Protein AF-L0AD58-F1 (afdb_monomer_lite)

pLDDT: mean 84.24, std 16.53, range [40.44, 97.56]

Secondary structure (DSSP, 8-state):
--HHHHHHHHHHHHHHHHHHHHHHHHHHHHHHHHHSS-HHHHHHH-HHHHHHHHHHHS-HHHHHHHHHHHHHHTT--HHHHHHHHHHHHT--

Organism: Caldisphaera lagunensis (strain DSM 15908 / JCM 11604 / ANMR 0165 / IC-154) (NCBI:txid1056495)

Sequence (92 aa):
MGKDTNDLAELVDETIKKVALGLYVNMNYYSYAKYQKPIKILILEEPIHAFDLIKNISSINTARLLFKIIMRALNFDLANIDSIIRFFRKRG

Radius of gyration: 12.42 Å; chains: 1; bounding box: 28×28×31 Å

Foldseek 3Di:
DPPVLVVLLVLLLVQCCVPPVVCQVVLQVVCCVPPVDGLSNCCVPPVLVSLVSQCVSDHNVRSLVSNQSSCVSVVNDPVVSVVVVVVSVVPD

Structure (mmCIF, N/CA/C/O backbone):
data_AF-L0AD58-F1
#
_entry.id   AF-L0AD58-F1
#
loop_
_atom_site.group_PDB
_atom_site.id
_atom_site.type_symbol
_atom_site.label_atom_id
_atom_site.label_alt_id
_atom_site.label_comp_id
_atom_site.label_asym_id
_atom_site.label_entity_id
_atom_site.label_seq_id
_atom_site.pdbx_PDB_ins_code
_atom_site.Cartn_x
_atom_site.Cartn_y
_atom_site.Cartn_z
_atom_site.occupancy
_atom_site.B_iso_or_equiv
_atom_site.auth_seq_id
_atom_site.auth_comp_id
_atom_site.auth_asym_id
_atom_site.auth_atom_id
_atom_site.pdbx_PDB_model_num
ATOM 1 N N . MET A 1 1 ? -7.477 -10.681 -20.047 1.00 43.66 1 MET A N 1
ATOM 2 C CA . MET A 1 1 ? -6.790 -10.825 -18.743 1.00 43.66 1 MET A CA 1
ATOM 3 C C . MET A 1 1 ? -6.619 -9.495 -17.984 1.00 43.66 1 MET A C 1
ATOM 5 O O . MET A 1 1 ? -5.784 -9.443 -17.102 1.00 43.66 1 MET A O 1
ATOM 9 N N . GLY A 1 2 ? -7.385 -8.428 -18.284 1.00 52.19 2 GLY A N 1
ATOM 10 C CA . GLY A 1 2 ? -7.142 -7.083 -17.714 1.00 52.19 2 GLY A CA 1
ATOM 11 C C . GLY A 1 2 ? -8.284 -6.474 -16.890 1.00 52.19 2 GLY A C 1
ATOM 12 O O . GLY A 1 2 ? -8.195 -5.309 -16.530 1.00 52.19 2 GLY A O 1
ATOM 13 N N . LYS A 1 3 ? -9.367 -7.218 -16.627 1.00 56.53 3 LYS A N 1
ATOM 14 C CA . LYS A 1 3 ? -10.525 -6.706 -15.873 1.00 56.53 3 LYS A CA 1
ATOM 15 C C . LYS A 1 3 ? -10.300 -6.866 -14.365 1.00 56.53 3 LYS A C 1
ATOM 17 O O . LYS A 1 3 ? -10.274 -5.877 -13.647 1.00 56.53 3 LYS A O 1
ATOM 22 N N . ASP A 1 4 ? -9.929 -8.075 -13.950 1.00 65.94 4 ASP A N 1
ATOM 23 C CA . ASP A 1 4 ? -9.705 -8.423 -12.543 1.00 65.94 4 ASP A CA 1
ATOM 24 C C . ASP A 1 4 ? -8.587 -7.595 -11.888 1.00 65.94 4 ASP A C 1
ATOM 26 O O . ASP A 1 4 ? -8.716 -7.150 -10.753 1.00 65.94 4 ASP A O 1
ATOM 30 N N . THR A 1 5 ? -7.489 -7.329 -12.602 1.00 70.50 5 THR A N 1
ATOM 31 C CA . THR A 1 5 ? -6.369 -6.542 -12.058 1.00 70.50 5 THR A CA 1
ATOM 32 C C . THR A 1 5 ? -6.730 -5.068 -11.879 1.00 70.50 5 THR A C 1
ATOM 34 O O . THR A 1 5 ? -6.282 -4.443 -10.919 1.00 70.50 5 THR A O 1
ATOM 37 N N . ASN A 1 6 ? -7.562 -4.519 -12.770 1.00 79.75 6 ASN A N 1
ATOM 38 C CA . ASN A 1 6 ? -8.056 -3.149 -12.649 1.00 79.75 6 ASN A CA 1
ATOM 39 C C . ASN A 1 6 ? -9.035 -3.021 -11.479 1.00 79.75 6 ASN A C 1
ATOM 41 O O . ASN A 1 6 ? -8.921 -2.075 -10.705 1.00 79.75 6 ASN A O 1
ATOM 45 N N . ASP A 1 7 ? -9.919 -4.001 -11.294 1.00 86.25 7 ASP A N 1
ATOM 46 C CA . ASP A 1 7 ? -10.875 -4.010 -10.183 1.00 86.25 7 ASP A CA 1
ATOM 47 C C . ASP A 1 7 ? -10.153 -4.092 -8.823 1.00 86.25 7 ASP A C 1
ATOM 49 O O . ASP A 1 7 ? -10.485 -3.363 -7.885 1.00 86.25 7 ASP A O 1
ATOM 53 N N . LEU A 1 8 ? -9.096 -4.908 -8.723 1.00 87.50 8 LEU A N 1
ATOM 54 C CA . LEU A 1 8 ? -8.252 -4.970 -7.525 1.00 87.50 8 LEU A CA 1
ATOM 55 C C . LEU A 1 8 ? -7.486 -3.662 -7.290 1.00 87.50 8 LEU A C 1
ATOM 57 O O . LEU A 1 8 ? -7.377 -3.213 -6.148 1.00 87.50 8 LEU A O 1
ATOM 61 N N . ALA A 1 9 ? -6.963 -3.035 -8.346 1.00 90.81 9 ALA A N 1
ATOM 62 C CA . ALA A 1 9 ? -6.245 -1.769 -8.229 1.00 90.81 9 ALA A CA 1
ATOM 63 C C . ALA A 1 9 ? -7.162 -0.645 -7.733 1.00 90.81 9 ALA A C 1
ATOM 65 O O . ALA A 1 9 ? -6.761 0.113 -6.851 1.00 90.81 9 ALA A O 1
ATOM 66 N N . GLU A 1 10 ? -8.391 -0.555 -8.246 1.00 94.19 10 GLU A N 1
ATOM 67 C CA . GLU A 1 10 ? -9.388 0.410 -7.767 1.00 94.19 10 GLU A CA 1
ATOM 68 C C . GLU A 1 10 ? -9.795 0.136 -6.316 1.00 94.19 10 GLU A C 1
ATOM 70 O O . GLU A 1 10 ? -9.864 1.064 -5.512 1.00 94.19 10 GLU A O 1
ATOM 75 N N . LEU A 1 11 ? -9.957 -1.131 -5.925 1.00 93.12 11 LEU A N 1
ATOM 76 C CA . LEU A 1 11 ? -10.246 -1.484 -4.535 1.00 93.12 11 LEU A CA 1
ATOM 77 C C . LEU A 1 11 ? -9.121 -1.057 -3.577 1.00 93.12 11 LEU A C 1
ATOM 79 O O . LEU A 1 11 ? -9.396 -0.518 -2.499 1.00 93.12 11 LEU A O 1
ATOM 83 N N . VAL A 1 12 ? -7.855 -1.253 -3.961 1.00 94.12 12 VAL A N 1
ATOM 84 C CA . VAL A 1 12 ? -6.699 -0.742 -3.202 1.00 94.12 12 VAL A CA 1
ATOM 85 C C . VAL A 1 12 ? -6.750 0.783 -3.119 1.00 94.12 12 VAL A C 1
ATOM 87 O O . VAL A 1 12 ? -6.585 1.346 -2.035 1.00 94.12 12 VAL A O 1
ATOM 90 N N . ASP A 1 13 ? -7.005 1.449 -4.243 1.00 95.62 13 ASP A N 1
ATOM 91 C CA . ASP A 1 13 ? -7.047 2.907 -4.345 1.00 95.62 13 ASP A CA 1
ATOM 92 C C . ASP A 1 13 ? -8.107 3.518 -3.424 1.00 95.62 13 ASP A C 1
ATOM 94 O O . ASP A 1 13 ? -7.819 4.402 -2.611 1.00 95.62 13 ASP A O 1
ATOM 98 N N . GLU A 1 14 ? -9.330 2.995 -3.490 1.00 96.19 14 GLU A N 1
ATOM 99 C CA . GLU A 1 14 ? -10.428 3.395 -2.620 1.00 96.19 14 GLU A CA 1
ATOM 100 C C . GLU A 1 14 ? -10.116 3.136 -1.152 1.00 96.19 14 GLU A C 1
ATOM 102 O O . GLU A 1 14 ? -10.394 3.983 -0.300 1.00 96.19 14 GLU A O 1
ATOM 107 N N . THR A 1 15 ? -9.540 1.973 -0.843 1.00 95.88 15 THR A N 1
ATOM 108 C CA . THR A 1 15 ? -9.205 1.602 0.532 1.00 95.88 15 THR A CA 1
ATOM 109 C C . THR A 1 15 ? -8.223 2.602 1.127 1.00 95.88 15 THR A C 1
ATOM 111 O O . THR A 1 15 ? -8.452 3.108 2.226 1.00 95.88 15 THR A O 1
ATOM 114 N N . ILE A 1 16 ? -7.169 2.955 0.388 1.00 95.69 16 ILE A N 1
ATOM 115 C CA . ILE A 1 16 ? -6.179 3.935 0.836 1.00 95.69 16 ILE A CA 1
ATOM 116 C C . ILE A 1 16 ? -6.816 5.313 1.008 1.00 95.69 16 ILE A C 1
ATOM 118 O O . ILE A 1 16 ? -6.606 5.951 2.039 1.00 95.69 16 ILE A O 1
ATOM 122 N N . LYS A 1 17 ? -7.611 5.776 0.037 1.00 95.62 17 LYS A N 1
ATOM 123 C CA . LYS A 1 17 ? -8.289 7.078 0.124 1.00 95.62 17 LYS A CA 1
ATOM 124 C C . LYS A 1 17 ? -9.240 7.150 1.320 1.00 95.62 17 LYS A C 1
ATOM 126 O O . LYS A 1 17 ? -9.305 8.192 1.962 1.00 95.62 17 LYS A O 1
ATOM 131 N N . LYS A 1 18 ? -9.927 6.054 1.662 1.00 95.44 18 LYS A N 1
ATOM 132 C CA . LYS A 1 18 ? -10.843 5.982 2.814 1.00 95.44 18 LYS A CA 1
ATOM 133 C C . LYS A 1 18 ? -10.115 6.089 4.157 1.00 95.44 18 LYS A C 1
ATOM 135 O O . LYS A 1 18 ? -10.629 6.735 5.063 1.00 95.44 18 LYS A O 1
ATOM 140 N N . VAL A 1 19 ? -8.940 5.471 4.304 1.00 93.81 19 VAL A N 1
ATOM 141 C CA . VAL A 1 19 ? -8.277 5.339 5.622 1.00 93.81 19 VAL A CA 1
ATOM 142 C C . VAL A 1 19 ? -7.039 6.215 5.808 1.00 93.81 19 VAL A C 1
ATOM 144 O O . VAL A 1 19 ? -6.593 6.419 6.933 1.00 93.81 19 VAL A O 1
ATOM 147 N N . ALA A 1 20 ? -6.457 6.713 4.720 1.00 93.44 20 ALA A N 1
ATOM 148 C CA . ALA A 1 20 ? -5.176 7.406 4.723 1.00 93.44 20 ALA A CA 1
ATOM 149 C C . ALA A 1 20 ? -5.112 8.507 3.649 1.00 93.44 20 ALA A C 1
ATOM 151 O O . ALA A 1 20 ? -4.072 8.697 3.016 1.00 93.44 20 ALA A O 1
ATOM 152 N N . LEU A 1 21 ? -6.202 9.263 3.455 1.00 91.44 21 LEU A N 1
ATOM 153 C CA . LEU A 1 21 ? -6.287 10.324 2.440 1.00 91.44 21 LEU A CA 1
ATOM 154 C C . LEU A 1 21 ? -5.115 11.317 2.511 1.00 91.44 21 LEU A C 1
ATOM 156 O O . LEU A 1 21 ? -4.532 11.658 1.486 1.00 91.44 21 LEU A O 1
ATOM 160 N N . GLY A 1 22 ? -4.721 11.723 3.723 1.00 90.56 22 GLY A N 1
ATOM 161 C CA . GLY A 1 22 ? -3.595 12.642 3.934 1.00 90.56 22 GLY A CA 1
ATOM 162 C C . GLY A 1 22 ? -2.230 12.071 3.530 1.00 90.56 22 GLY A C 1
ATOM 163 O O . GLY A 1 22 ? -1.314 12.827 3.225 1.00 90.56 22 GLY A O 1
ATOM 164 N N . LEU A 1 23 ? -2.087 10.743 3.480 1.00 92.25 23 LEU A N 1
ATOM 165 C CA . LEU A 1 23 ? -0.875 10.080 2.997 1.00 92.25 23 LEU A CA 1
ATOM 166 C C . LEU A 1 23 ? -0.961 9.747 1.504 1.00 92.25 23 LEU A C 1
ATOM 168 O O . LEU A 1 23 ? 0.075 9.588 0.868 1.00 92.25 23 LEU A O 1
ATOM 172 N N . TYR A 1 24 ? -2.166 9.628 0.939 1.00 95.12 24 TYR A N 1
ATOM 173 C CA . TYR A 1 24 ? -2.402 9.130 -0.419 1.00 95.12 24 TYR A CA 1
ATOM 174 C C . TYR A 1 24 ? -1.611 9.890 -1.489 1.00 95.12 24 TYR A C 1
ATOM 176 O O . TYR A 1 24 ? -0.959 9.274 -2.335 1.00 95.12 24 TYR A O 1
ATOM 184 N N . VAL A 1 25 ? -1.632 11.224 -1.427 1.00 94.44 25 VAL A N 1
ATOM 185 C CA . VAL A 1 25 ? -0.918 12.084 -2.383 1.00 94.44 25 VAL A CA 1
ATOM 186 C C . VAL A 1 25 ? 0.590 11.855 -2.291 1.00 94.44 25 VAL A C 1
ATOM 188 O O . VAL A 1 25 ? 1.234 11.617 -3.310 1.00 94.44 25 VAL A O 1
ATOM 191 N N . ASN A 1 26 ? 1.140 11.833 -1.073 1.00 94.94 26 ASN A N 1
ATOM 192 C CA . ASN A 1 26 ? 2.567 11.598 -0.849 1.00 94.94 26 ASN A CA 1
ATOM 193 C C . ASN A 1 26 ? 2.980 10.194 -1.298 1.00 94.94 26 ASN A C 1
ATOM 195 O O . ASN A 1 26 ? 3.973 10.036 -2.000 1.00 94.94 26 ASN A O 1
ATOM 199 N N . MET A 1 27 ? 2.198 9.170 -0.952 1.00 96.19 27 MET A N 1
ATOM 200 C CA . MET A 1 27 ? 2.472 7.797 -1.367 1.00 96.19 27 MET A CA 1
ATOM 201 C C . MET A 1 27 ? 2.508 7.664 -2.890 1.00 96.19 27 MET A C 1
ATOM 203 O O . MET A 1 27 ? 3.430 7.047 -3.412 1.00 96.19 27 MET A O 1
ATOM 207 N N . ASN A 1 28 ? 1.567 8.281 -3.610 1.00 96.56 28 ASN A N 1
ATOM 208 C CA . ASN A 1 28 ? 1.597 8.287 -5.071 1.00 96.56 28 ASN A CA 1
ATOM 209 C C . ASN A 1 28 ? 2.782 9.070 -5.631 1.00 96.56 28 ASN A C 1
ATOM 211 O O . ASN A 1 28 ? 3.456 8.560 -6.519 1.00 96.56 28 ASN A O 1
ATOM 215 N N . TYR A 1 29 ? 3.059 10.266 -5.105 1.00 96.75 29 TYR A N 1
ATOM 216 C CA . TYR A 1 29 ? 4.192 11.081 -5.542 1.00 96.75 29 TYR A CA 1
ATOM 217 C C . TYR A 1 29 ? 5.510 10.304 -5.442 1.00 96.75 29 TYR A C 1
ATOM 219 O O . TYR A 1 29 ? 6.218 10.145 -6.435 1.00 96.75 29 TYR A O 1
ATOM 227 N N . TYR A 1 30 ? 5.809 9.742 -4.268 1.00 97.00 30 TYR A N 1
ATOM 228 C CA . TYR A 1 30 ? 7.038 8.977 -4.062 1.00 97.00 30 TYR A CA 1
ATOM 229 C C . TYR A 1 30 ? 7.039 7.646 -4.823 1.00 97.00 30 TYR A C 1
ATOM 231 O O . TYR A 1 30 ? 8.098 7.203 -5.270 1.00 97.00 30 TYR A O 1
ATOM 239 N N . SER A 1 31 ? 5.873 7.012 -4.994 1.00 97.56 31 SER A N 1
ATOM 240 C CA . SER A 1 31 ? 5.748 5.770 -5.763 1.00 97.56 31 SER A CA 1
ATOM 241 C C . 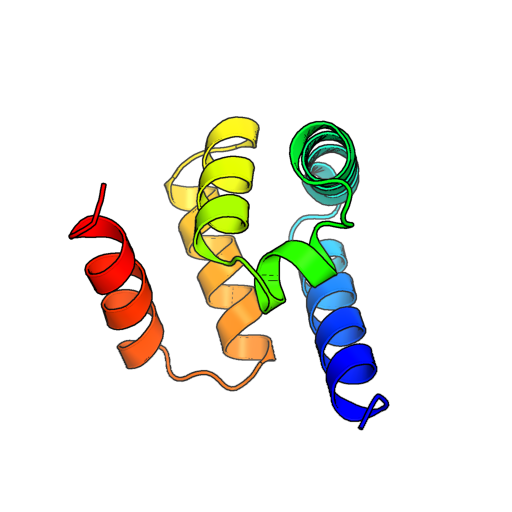SER A 1 31 ? 6.092 6.008 -7.230 1.00 97.56 31 SER A C 1
ATOM 243 O O . SER A 1 31 ? 6.913 5.286 -7.792 1.00 97.56 31 SER A O 1
ATOM 245 N N . TYR A 1 32 ? 5.553 7.072 -7.829 1.00 97.19 32 TYR A N 1
ATOM 246 C CA . TYR A 1 32 ? 5.889 7.459 -9.196 1.00 97.19 32 TYR A CA 1
ATOM 247 C C . TYR A 1 32 ? 7.346 7.889 -9.327 1.00 97.19 32 TYR A C 1
ATOM 249 O O . TYR A 1 32 ? 8.031 7.416 -10.230 1.00 97.19 32 TYR A O 1
ATOM 257 N N . ALA A 1 33 ? 7.845 8.723 -8.412 1.00 97.00 33 ALA A N 1
ATOM 258 C CA . ALA A 1 33 ? 9.219 9.211 -8.468 1.00 97.00 33 ALA A CA 1
ATOM 259 C C . ALA A 1 33 ? 10.251 8.071 -8.448 1.00 97.00 33 ALA A C 1
ATOM 261 O O . ALA A 1 33 ? 11.247 8.133 -9.165 1.00 97.00 33 ALA A O 1
ATOM 262 N N . LYS A 1 34 ? 10.011 7.022 -7.648 1.00 96.94 34 LYS A N 1
ATOM 263 C CA . LYS A 1 34 ? 10.970 5.926 -7.460 1.00 96.94 34 LYS A CA 1
ATOM 264 C C . LYS A 1 34 ? 10.724 4.714 -8.360 1.00 96.94 34 LYS A C 1
ATOM 266 O O . LYS A 1 34 ? 11.686 4.113 -8.824 1.00 96.94 34 LYS A O 1
ATOM 271 N N . TYR A 1 35 ? 9.467 4.345 -8.589 1.00 95.94 35 TYR A N 1
ATOM 272 C CA . TYR A 1 35 ? 9.096 3.088 -9.249 1.00 95.94 35 TYR A CA 1
ATOM 273 C C . TYR A 1 35 ? 8.306 3.291 -10.550 1.00 95.94 35 TYR A C 1
ATOM 275 O O . TYR A 1 35 ? 7.947 2.309 -11.190 1.00 95.94 35 TYR A O 1
ATOM 283 N N . GLN A 1 36 ? 8.028 4.543 -10.949 1.00 97.06 36 GLN A N 1
ATOM 284 C CA . GLN A 1 36 ? 7.281 4.892 -12.170 1.00 97.06 36 GLN A CA 1
ATOM 285 C C . GLN A 1 36 ? 5.879 4.258 -12.246 1.00 97.06 36 GLN A C 1
ATOM 287 O O . GLN A 1 36 ? 5.342 4.016 -13.325 1.00 97.06 36 GLN A O 1
ATOM 292 N N . LYS A 1 37 ? 5.265 3.999 -11.085 1.00 95.62 37 LYS A N 1
ATOM 293 C CA . LYS A 1 37 ? 3.935 3.393 -10.949 1.00 95.62 37 LYS A CA 1
ATOM 294 C C . LYS A 1 37 ? 3.136 4.097 -9.847 1.00 95.62 37 LYS A C 1
ATOM 296 O O . LYS A 1 37 ? 3.733 4.513 -8.848 1.00 95.62 37 LYS A O 1
ATOM 301 N N . PRO A 1 38 ? 1.800 4.192 -9.963 1.00 96.06 38 PRO A N 1
ATOM 302 C CA . PRO A 1 38 ? 0.955 4.670 -8.872 1.00 96.06 38 PRO A CA 1
ATOM 303 C C . PRO A 1 38 ? 0.968 3.674 -7.707 1.00 96.06 38 PRO A C 1
ATOM 305 O O . PRO A 1 38 ? 1.141 2.470 -7.909 1.00 96.06 38 PRO A O 1
ATOM 308 N N . ILE A 1 39 ? 0.718 4.160 -6.488 1.00 96.25 39 ILE A N 1
ATOM 309 C CA . ILE A 1 39 ? 0.818 3.342 -5.270 1.00 96.25 39 ILE A CA 1
ATOM 310 C C . ILE A 1 39 ? -0.092 2.109 -5.318 1.00 96.25 39 ILE A C 1
ATOM 312 O O . ILE A 1 39 ? 0.311 1.035 -4.880 1.00 96.25 39 ILE A O 1
ATOM 316 N N . LYS A 1 40 ? -1.290 2.236 -5.907 1.00 94.69 40 LYS A N 1
ATOM 317 C CA . LYS A 1 40 ? -2.246 1.129 -6.046 1.00 94.69 40 LYS A CA 1
ATOM 318 C C . LYS A 1 40 ? -1.691 -0.040 -6.861 1.00 94.69 40 LYS A C 1
ATOM 320 O O . LYS A 1 40 ? -1.917 -1.189 -6.506 1.00 94.69 40 LYS A O 1
ATOM 325 N N . ILE A 1 41 ? -0.914 0.258 -7.904 1.00 94.88 41 ILE A N 1
ATOM 326 C CA . ILE A 1 41 ? -0.268 -0.753 -8.746 1.00 94.88 41 ILE A CA 1
ATOM 327 C C . ILE A 1 41 ? 0.973 -1.302 -8.043 1.00 94.88 41 ILE A C 1
ATOM 329 O O . ILE A 1 41 ? 1.159 -2.514 -7.994 1.00 94.88 41 ILE A O 1
ATOM 333 N N . LEU A 1 42 ? 1.773 -0.434 -7.410 1.00 94.50 42 LEU A N 1
ATOM 334 C CA . LEU A 1 42 ? 2.957 -0.861 -6.661 1.00 94.50 42 LEU A CA 1
ATOM 335 C C . LEU A 1 42 ? 2.606 -1.850 -5.537 1.00 94.50 42 LEU A C 1
ATOM 337 O O . LEU A 1 42 ? 3.346 -2.795 -5.303 1.00 94.50 42 LEU A O 1
ATOM 341 N N . ILE A 1 43 ? 1.472 -1.668 -4.858 1.00 92.94 43 ILE A N 1
ATOM 342 C CA . ILE A 1 43 ? 1.010 -2.588 -3.810 1.00 92.94 43 ILE A CA 1
ATOM 343 C C . ILE A 1 43 ? 0.700 -3.986 -4.359 1.00 92.94 43 ILE A C 1
ATOM 345 O O . ILE A 1 43 ? 0.979 -4.969 -3.675 1.00 92.94 43 ILE A O 1
ATOM 349 N N . LEU A 1 44 ? 0.123 -4.079 -5.558 1.00 88.56 44 LEU A N 1
ATOM 350 C CA . LEU A 1 44 ? -0.251 -5.358 -6.165 1.00 88.56 44 LEU A CA 1
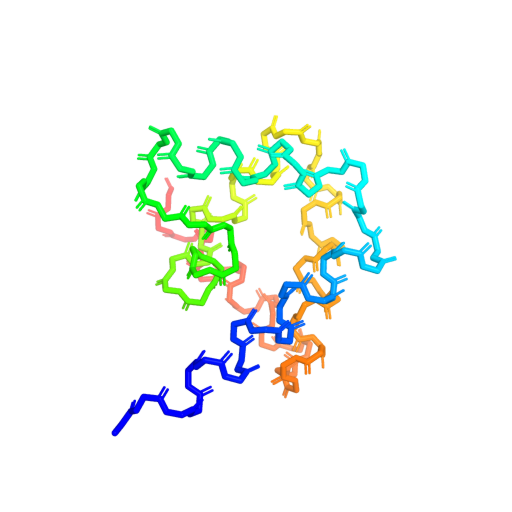ATOM 351 C C . LEU A 1 44 ? 0.955 -6.079 -6.775 1.00 88.56 44 LEU A C 1
ATOM 353 O O . LEU A 1 44 ? 1.073 -7.293 -6.637 1.00 88.56 44 LEU A O 1
ATOM 357 N N . GLU A 1 45 ? 1.849 -5.342 -7.432 1.00 88.06 45 GLU A N 1
ATOM 358 C CA . GLU A 1 45 ? 2.981 -5.924 -8.162 1.00 88.06 45 GLU A CA 1
ATOM 359 C C . GLU A 1 45 ? 4.232 -6.096 -7.290 1.00 88.06 45 GLU A C 1
ATOM 361 O O . GLU A 1 45 ? 4.947 -7.089 -7.409 1.00 88.06 45 GLU A O 1
ATOM 366 N N . GLU A 1 46 ? 4.508 -5.135 -6.404 1.00 90.38 46 GLU A N 1
ATOM 367 C CA . GLU A 1 46 ? 5.743 -5.054 -5.613 1.00 90.38 46 GLU A CA 1
ATOM 368 C C . GLU A 1 46 ? 5.451 -4.664 -4.143 1.00 90.38 46 GLU A C 1
ATOM 370 O O . GLU A 1 46 ? 5.935 -3.641 -3.640 1.00 90.38 46 GLU A O 1
ATOM 375 N N . PRO A 1 47 ? 4.679 -5.481 -3.399 1.00 88.88 47 PRO A N 1
ATOM 376 C CA . PRO A 1 47 ? 4.183 -5.146 -2.060 1.00 88.88 47 PRO A CA 1
ATOM 377 C C . PRO A 1 47 ? 5.283 -4.816 -1.040 1.00 88.88 47 PRO A C 1
ATOM 379 O O . PRO A 1 47 ? 5.046 -4.032 -0.125 1.00 88.88 47 PRO A O 1
ATOM 382 N N . ILE A 1 48 ? 6.493 -5.366 -1.190 1.00 88.38 48 ILE A N 1
ATOM 383 C CA . ILE A 1 48 ? 7.645 -5.041 -0.327 1.00 88.38 48 ILE A CA 1
ATOM 384 C C . ILE A 1 48 ? 8.046 -3.579 -0.501 1.00 88.38 48 ILE A C 1
ATOM 386 O O . ILE A 1 48 ? 8.162 -2.833 0.470 1.00 88.38 48 ILE A O 1
ATOM 390 N N . HIS A 1 49 ? 8.225 -3.165 -1.754 1.00 93.38 49 HIS A N 1
ATOM 391 C CA . HIS A 1 49 ? 8.623 -1.811 -2.104 1.00 93.38 49 HIS A CA 1
ATOM 392 C C . HIS A 1 49 ? 7.554 -0.799 -1.707 1.00 93.38 49 HIS A C 1
ATOM 394 O O . HIS A 1 49 ? 7.893 0.275 -1.205 1.00 93.38 49 HIS A O 1
ATOM 400 N N . ALA A 1 50 ? 6.277 -1.160 -1.861 1.00 94.69 50 ALA A N 1
ATOM 401 C CA . ALA A 1 50 ? 5.171 -0.371 -1.340 1.00 94.69 50 ALA A CA 1
ATOM 402 C C . ALA A 1 50 ? 5.211 -0.277 0.194 1.00 94.69 50 ALA A C 1
ATOM 404 O O . ALA A 1 50 ? 5.128 0.824 0.730 1.00 94.69 50 ALA A O 1
ATOM 405 N N . PHE A 1 51 ? 5.394 -1.386 0.916 1.00 94.56 51 PHE A N 1
ATOM 406 C CA . PHE A 1 51 ? 5.470 -1.373 2.380 1.00 94.56 51 PHE A CA 1
ATOM 407 C C . PHE A 1 51 ? 6.602 -0.477 2.888 1.00 94.56 51 PHE A C 1
ATOM 409 O O . PHE A 1 51 ? 6.382 0.365 3.762 1.00 94.56 51 PHE A O 1
ATOM 416 N N . ASP A 1 52 ? 7.800 -0.615 2.320 1.00 94.50 52 ASP A N 1
ATOM 417 C CA . ASP A 1 52 ? 8.954 0.196 2.701 1.00 94.50 52 ASP A CA 1
ATOM 418 C C . ASP A 1 52 ? 8.764 1.673 2.359 1.00 94.50 52 ASP A C 1
ATOM 420 O O . ASP A 1 52 ? 9.128 2.538 3.155 1.00 94.50 52 ASP A O 1
ATOM 424 N N . LEU A 1 53 ? 8.145 1.980 1.220 1.00 95.94 53 LEU A N 1
ATOM 425 C CA . LEU A 1 53 ? 7.800 3.350 0.860 1.00 95.94 53 LEU A CA 1
ATOM 426 C C . LEU A 1 53 ? 6.831 3.966 1.878 1.00 95.94 53 LEU A C 1
ATOM 428 O O . LEU A 1 53 ? 7.083 5.060 2.378 1.00 95.94 53 LEU A O 1
ATOM 432 N N . ILE A 1 54 ? 5.765 3.251 2.246 1.00 95.31 54 ILE A N 1
ATOM 433 C CA . ILE A 1 54 ? 4.784 3.732 3.229 1.00 95.31 54 ILE A CA 1
ATOM 434 C C . ILE A 1 54 ? 5.444 3.912 4.597 1.00 95.31 54 ILE A C 1
ATOM 436 O O . ILE A 1 54 ? 5.219 4.924 5.263 1.00 95.31 54 ILE A O 1
ATOM 440 N N . LYS A 1 55 ? 6.298 2.965 5.001 1.00 95.69 55 LYS A N 1
ATOM 441 C CA . LYS A 1 55 ? 7.088 3.039 6.235 1.00 95.69 55 LYS A CA 1
ATOM 442 C C . LYS A 1 55 ? 7.948 4.301 6.271 1.00 95.69 55 LYS A C 1
ATOM 444 O O . LYS A 1 55 ? 7.972 4.964 7.301 1.00 95.69 55 LYS A O 1
ATOM 449 N N . ASN A 1 56 ? 8.609 4.636 5.163 1.00 94.75 56 ASN A N 1
ATOM 450 C CA . ASN A 1 56 ? 9.509 5.788 5.076 1.00 94.75 56 ASN A CA 1
ATOM 451 C C . ASN A 1 56 ? 8.772 7.136 5.071 1.00 94.75 56 ASN A C 1
ATOM 453 O O . ASN A 1 56 ? 9.314 8.120 5.558 1.00 94.75 56 ASN A O 1
ATOM 457 N N . ILE A 1 57 ? 7.548 7.191 4.538 1.00 93.94 57 ILE A N 1
ATOM 458 C CA . ILE A 1 57 ? 6.723 8.415 4.517 1.00 93.94 57 ILE A CA 1
ATOM 459 C C . ILE A 1 57 ? 5.991 8.629 5.851 1.00 93.94 57 ILE A C 1
ATOM 461 O O . ILE A 1 57 ? 5.575 9.741 6.164 1.00 93.94 57 ILE A O 1
ATOM 465 N N . SER A 1 58 ? 5.789 7.562 6.627 1.00 93.00 58 SER A N 1
ATOM 466 C CA . SER A 1 58 ? 4.986 7.595 7.849 1.00 93.00 58 SER A CA 1
ATOM 467 C C . SER A 1 58 ? 5.713 6.945 9.031 1.00 93.00 58 SER A C 1
ATOM 469 O O . SER A 1 58 ? 6.577 7.555 9.650 1.00 93.00 58 SER A O 1
ATOM 471 N N . SER A 1 59 ? 5.350 5.711 9.378 1.00 93.81 59 SER A N 1
ATOM 472 C CA . SER A 1 59 ? 6.002 4.896 10.396 1.00 93.81 59 SER A CA 1
ATOM 473 C C . SER A 1 59 ? 5.798 3.413 10.092 1.00 93.81 59 SER A C 1
ATOM 475 O O . SER A 1 59 ? 4.885 3.031 9.355 1.00 93.81 59 SER A O 1
ATOM 477 N N . ILE A 1 60 ? 6.591 2.544 10.722 1.00 92.88 60 ILE A N 1
ATOM 478 C CA . ILE A 1 60 ? 6.406 1.091 10.602 1.00 92.88 60 ILE A CA 1
ATOM 479 C C . ILE A 1 60 ? 5.024 0.630 11.084 1.00 92.88 60 ILE A C 1
ATOM 481 O O . ILE A 1 60 ? 4.437 -0.273 10.491 1.00 92.88 60 ILE A O 1
ATOM 485 N N . ASN A 1 61 ? 4.473 1.260 12.124 1.00 92.75 61 ASN A N 1
ATOM 486 C CA . ASN A 1 61 ? 3.159 0.901 12.660 1.00 92.75 61 ASN A CA 1
ATOM 487 C C . ASN A 1 61 ? 2.044 1.307 11.694 1.00 92.75 61 ASN A C 1
ATOM 489 O O . ASN A 1 61 ? 1.144 0.511 11.428 1.00 92.75 61 ASN A O 1
ATOM 493 N N . THR A 1 62 ? 2.151 2.502 11.110 1.00 92.56 62 THR A N 1
ATOM 494 C CA . THR A 1 62 ? 1.227 2.986 10.078 1.00 92.56 62 THR A CA 1
ATOM 495 C C . THR A 1 62 ? 1.277 2.097 8.839 1.00 92.56 62 THR A C 1
ATOM 497 O O . THR A 1 62 ? 0.231 1.667 8.363 1.00 92.56 62 THR A O 1
ATOM 500 N N . ALA A 1 63 ? 2.475 1.746 8.361 1.00 94.19 63 ALA A N 1
ATOM 501 C CA . ALA A 1 63 ? 2.641 0.853 7.217 1.00 94.19 63 ALA A CA 1
ATOM 502 C C . ALA A 1 63 ? 2.010 -0.523 7.465 1.00 94.19 63 ALA A C 1
ATOM 504 O O . ALA A 1 63 ? 1.262 -1.017 6.623 1.00 94.19 63 ALA A O 1
ATOM 505 N N . ARG A 1 64 ? 2.236 -1.117 8.647 1.00 92.25 64 ARG A N 1
ATOM 506 C CA . ARG A 1 64 ? 1.625 -2.402 9.036 1.00 92.25 64 ARG A CA 1
ATOM 507 C C . ARG A 1 64 ? 0.107 -2.319 9.102 1.00 92.25 64 ARG A C 1
ATOM 509 O O . ARG A 1 64 ? -0.562 -3.213 8.591 1.00 92.25 64 ARG A O 1
ATOM 516 N N . LEU A 1 65 ? -0.437 -1.271 9.718 1.00 94.00 65 LEU A N 1
ATOM 517 C CA . LEU A 1 65 ? -1.882 -1.083 9.815 1.00 94.00 65 LEU A CA 1
ATOM 518 C C . LEU A 1 65 ? -2.512 -0.906 8.430 1.00 94.00 65 LEU A C 1
ATOM 520 O O . LEU A 1 65 ? -3.490 -1.583 8.122 1.00 94.00 65 LEU A O 1
ATOM 524 N N . LEU A 1 66 ? -1.931 -0.054 7.585 1.00 93.62 66 LEU A N 1
ATOM 525 C CA . LEU A 1 66 ? -2.445 0.210 6.247 1.00 93.62 66 LEU A CA 1
ATOM 526 C C . LEU A 1 66 ? -2.417 -1.052 5.376 1.00 93.62 66 LEU A C 1
ATOM 528 O O . LEU A 1 66 ? -3.436 -1.403 4.788 1.00 93.62 66 LEU A O 1
ATOM 532 N N . PHE A 1 67 ? -1.307 -1.795 5.372 1.00 92.56 67 PHE A N 1
ATOM 533 C CA . PHE A 1 67 ? -1.230 -3.081 4.672 1.00 92.56 67 PHE A CA 1
ATOM 534 C C . PHE A 1 67 ? -2.247 -4.091 5.202 1.00 92.56 67 PHE A C 1
AT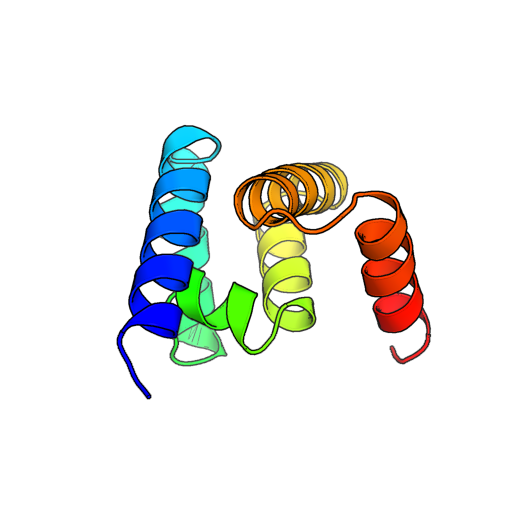OM 536 O O . PHE A 1 67 ? -2.893 -4.778 4.418 1.00 92.56 67 PHE A O 1
ATOM 543 N N . LYS A 1 68 ? -2.450 -4.156 6.522 1.00 90.19 68 LYS A N 1
ATOM 544 C CA . LYS A 1 68 ? -3.466 -5.029 7.121 1.00 90.19 68 LYS A CA 1
ATOM 545 C C . LYS A 1 68 ? -4.875 -4.693 6.627 1.00 90.19 68 LYS A C 1
ATOM 547 O O . LYS A 1 68 ? -5.656 -5.604 6.373 1.00 90.19 68 LYS A O 1
ATOM 552 N N . ILE A 1 69 ? -5.200 -3.407 6.498 1.00 93.12 69 ILE A N 1
ATOM 553 C CA . ILE A 1 69 ? -6.494 -2.944 5.984 1.00 93.12 69 ILE A CA 1
ATOM 554 C C . ILE A 1 69 ? -6.636 -3.294 4.498 1.00 93.12 69 ILE A C 1
ATOM 556 O O . ILE A 1 69 ? -7.650 -3.870 4.115 1.00 93.12 69 ILE A O 1
ATOM 560 N N . ILE A 1 70 ? -5.619 -3.008 3.680 1.00 91.75 70 ILE A N 1
ATOM 561 C CA . ILE A 1 70 ? -5.638 -3.297 2.238 1.00 91.75 70 ILE A CA 1
ATOM 562 C C . ILE A 1 70 ? -5.799 -4.797 1.979 1.00 91.75 70 ILE A C 1
ATOM 564 O O . ILE A 1 70 ? -6.657 -5.204 1.207 1.00 91.75 70 ILE A O 1
ATOM 568 N N . MET A 1 71 ? -5.024 -5.639 2.661 1.00 87.62 71 MET A N 1
ATOM 569 C CA . MET A 1 71 ? -5.095 -7.091 2.479 1.00 87.62 71 MET A CA 1
ATOM 570 C C . MET A 1 71 ? -6.449 -7.661 2.909 1.00 87.62 71 MET A C 1
ATOM 572 O O . MET A 1 71 ? -6.980 -8.534 2.231 1.00 87.62 71 MET A O 1
ATOM 576 N N . ARG A 1 72 ? -7.055 -7.124 3.979 1.00 87.81 72 ARG A N 1
ATOM 577 C CA . ARG A 1 72 ? -8.435 -7.469 4.357 1.00 87.81 72 ARG A CA 1
ATOM 578 C C . ARG A 1 72 ? -9.436 -7.089 3.273 1.00 87.81 72 ARG A C 1
ATOM 580 O O . ARG A 1 72 ? -10.322 -7.883 2.991 1.00 87.81 72 ARG A O 1
ATOM 587 N N . ALA A 1 73 ? -9.297 -5.906 2.672 1.00 88.25 73 ALA A N 1
ATOM 588 C CA . ALA A 1 73 ? -10.153 -5.492 1.562 1.00 88.25 73 ALA A CA 1
ATOM 589 C C . ALA A 1 73 ? -10.014 -6.445 0.362 1.00 88.25 73 ALA A C 1
ATOM 591 O O . ALA A 1 73 ? -11.004 -6.784 -0.271 1.00 88.25 73 ALA A O 1
ATOM 592 N N . LEU A 1 74 ? -8.805 -6.954 0.114 1.00 84.62 74 LEU A N 1
ATOM 593 C CA . LEU A 1 74 ? -8.510 -7.940 -0.929 1.00 84.62 74 LEU A CA 1
ATOM 594 C C . LEU A 1 74 ? -8.882 -9.392 -0.552 1.00 84.62 74 LEU A C 1
ATOM 596 O O . LEU A 1 74 ? -8.524 -10.310 -1.284 1.00 84.62 74 LEU A O 1
ATOM 600 N N . ASN A 1 75 ? -9.570 -9.626 0.573 1.00 81.69 75 ASN A N 1
ATOM 601 C CA . ASN A 1 75 ? -9.885 -10.960 1.110 1.00 81.69 75 ASN A CA 1
ATOM 602 C C . ASN A 1 75 ? -8.658 -11.871 1.337 1.00 81.69 75 ASN A C 1
ATOM 604 O O . ASN A 1 75 ? -8.782 -13.096 1.372 1.00 81.69 75 ASN A O 1
ATOM 608 N N . PHE A 1 76 ? -7.470 -11.297 1.548 1.00 74.25 76 PHE A N 1
ATOM 609 C CA . PHE A 1 76 ? -6.305 -12.056 1.993 1.00 74.25 76 PHE A CA 1
ATOM 610 C C . PHE A 1 76 ? -6.367 -12.294 3.506 1.00 74.25 76 PHE A C 1
ATOM 612 O O . PHE A 1 76 ? -6.476 -11.356 4.302 1.00 74.25 76 PHE A O 1
ATOM 619 N N . ASP A 1 77 ? -6.267 -13.563 3.905 1.00 59.06 77 ASP A N 1
ATOM 620 C CA . ASP A 1 77 ? -6.315 -13.962 5.311 1.00 59.06 77 ASP A CA 1
ATOM 621 C C . ASP A 1 77 ? -5.150 -13.358 6.123 1.00 59.06 77 ASP A C 1
ATOM 623 O O . ASP A 1 77 ? -3.997 -13.303 5.688 1.00 59.06 77 ASP A O 1
ATOM 627 N N . LEU A 1 78 ? -5.447 -12.913 7.343 1.00 52.88 78 LEU A N 1
ATOM 628 C CA . LEU A 1 78 ? -4.532 -12.199 8.238 1.00 52.88 78 LEU A CA 1
ATOM 629 C C . LEU A 1 78 ? -3.318 -13.045 8.640 1.00 52.88 78 LEU A C 1
ATOM 631 O O . LEU A 1 78 ? -2.233 -12.496 8.835 1.00 52.88 78 LEU A O 1
ATOM 635 N N . ALA A 1 79 ? -3.481 -14.369 8.717 1.00 55.09 79 ALA A N 1
ATOM 636 C CA . ALA A 1 79 ? -2.387 -15.308 8.964 1.00 55.09 79 ALA A CA 1
ATOM 637 C C . ALA A 1 79 ? -1.338 -15.290 7.835 1.00 55.09 79 AL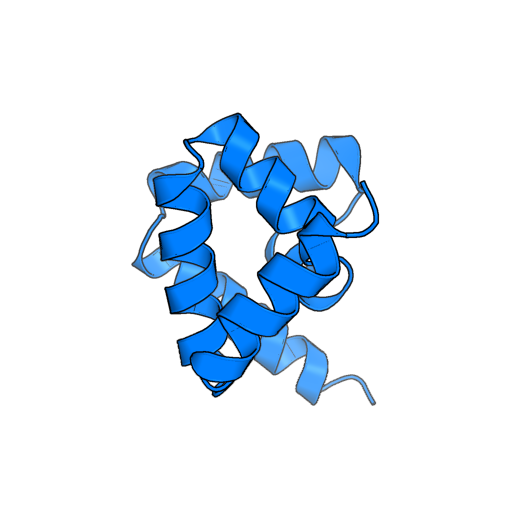A A C 1
ATOM 639 O O . ALA A 1 79 ? -0.136 -15.416 8.090 1.00 55.09 79 ALA A O 1
ATOM 640 N N . ASN A 1 80 ? -1.773 -15.038 6.595 1.00 57.00 80 ASN A N 1
ATOM 641 C CA . ASN A 1 80 ? -0.874 -14.889 5.458 1.00 57.00 80 ASN A CA 1
ATOM 642 C C . ASN A 1 80 ? -0.147 -13.548 5.478 1.00 57.00 80 ASN A C 1
ATOM 644 O O . ASN A 1 80 ? 0.981 -13.495 5.017 1.00 57.00 80 ASN A O 1
ATOM 648 N N . ILE A 1 81 ? -0.705 -12.487 6.064 1.00 55.88 81 ILE A N 1
ATOM 649 C CA . ILE A 1 81 ? -0.046 -11.170 6.124 1.00 55.88 81 ILE A CA 1
ATOM 650 C C . ILE A 1 81 ? 1.232 -11.226 6.962 1.00 55.88 81 ILE A C 1
ATOM 652 O O . ILE A 1 81 ? 2.270 -10.737 6.528 1.00 55.88 81 ILE A 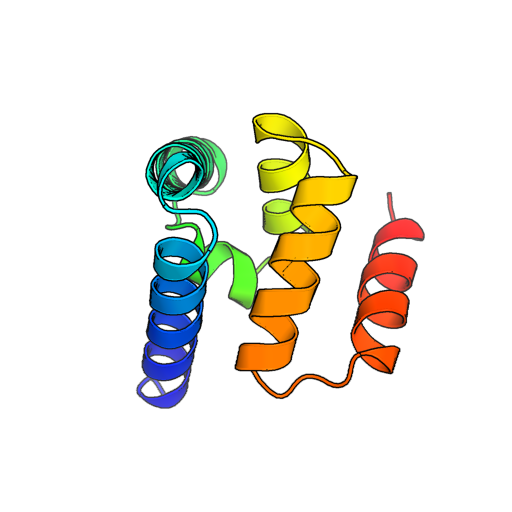O 1
ATOM 656 N N . ASP A 1 82 ? 1.200 -11.856 8.138 1.00 57.03 82 ASP A N 1
ATOM 657 C CA . ASP A 1 82 ? 2.411 -12.025 8.948 1.00 57.03 82 ASP A CA 1
ATOM 658 C C . ASP A 1 82 ? 3.415 -12.979 8.291 1.00 57.03 82 ASP A C 1
ATOM 660 O O . ASP A 1 82 ? 4.616 -12.830 8.509 1.00 57.03 82 ASP A O 1
ATOM 664 N N . SER A 1 83 ? 2.944 -13.939 7.489 1.00 61.78 83 SER A N 1
ATOM 665 C CA . SER A 1 83 ? 3.791 -14.829 6.686 1.00 61.78 83 SER A CA 1
ATOM 666 C C . SER A 1 83 ? 4.439 -14.087 5.516 1.00 61.78 83 SER A C 1
ATOM 668 O O . SER A 1 83 ? 5.636 -14.216 5.304 1.00 61.78 83 SER A O 1
ATOM 670 N N . ILE A 1 84 ? 3.686 -13.230 4.830 1.00 61.84 84 ILE A N 1
ATOM 671 C CA . ILE A 1 84 ? 4.117 -12.350 3.744 1.00 61.84 84 ILE A CA 1
ATOM 672 C C . ILE A 1 84 ? 5.146 -11.350 4.288 1.00 61.84 84 ILE A C 1
ATOM 674 O O . ILE A 1 84 ? 6.268 -11.296 3.799 1.00 61.84 84 ILE A O 1
ATOM 678 N N . ILE A 1 85 ? 4.844 -10.658 5.391 1.00 61.31 85 ILE A N 1
ATOM 679 C CA . ILE A 1 85 ? 5.783 -9.745 6.060 1.00 61.31 85 ILE A CA 1
ATOM 680 C C . ILE A 1 85 ? 7.033 -10.496 6.556 1.00 61.31 85 ILE A C 1
ATOM 682 O O . ILE A 1 85 ? 8.142 -9.983 6.420 1.00 61.31 85 ILE A O 1
ATOM 686 N N . ARG A 1 86 ? 6.904 -11.710 7.119 1.00 61.78 86 ARG A N 1
ATOM 687 C CA . ARG A 1 86 ? 8.056 -12.533 7.554 1.00 61.78 86 ARG A CA 1
ATOM 688 C C . ARG A 1 86 ? 8.887 -13.062 6.388 1.00 61.78 86 ARG A C 1
ATOM 690 O O . ARG A 1 86 ? 10.110 -13.082 6.495 1.00 61.78 86 ARG A O 1
ATOM 697 N N . PHE A 1 87 ? 8.249 -13.471 5.298 1.00 56.03 87 PHE A N 1
ATOM 698 C CA . PHE A 1 87 ? 8.898 -13.833 4.042 1.00 56.03 87 PHE A CA 1
ATOM 699 C C . PHE A 1 87 ? 9.703 -12.640 3.511 1.00 56.03 87 PHE A C 1
ATOM 701 O O . PHE A 1 87 ? 10.869 -12.794 3.155 1.00 56.03 87 PHE A O 1
ATOM 708 N N . PHE A 1 88 ? 9.139 -11.434 3.593 1.00 51.97 88 PHE A N 1
ATOM 709 C CA . PHE A 1 88 ? 9.801 -10.185 3.211 1.00 51.97 88 PHE A CA 1
ATOM 710 C C . PHE A 1 88 ? 10.932 -9.759 4.154 1.00 51.97 88 PHE A C 1
ATOM 712 O O . PHE A 1 88 ? 11.876 -9.113 3.717 1.00 51.97 88 PHE A O 1
ATOM 719 N N . ARG A 1 89 ? 10.907 -10.188 5.420 1.00 52.66 89 ARG A N 1
ATOM 720 C CA . ARG A 1 89 ? 11.975 -9.940 6.405 1.00 52.66 89 ARG A CA 1
ATOM 721 C C . ARG A 1 89 ? 13.193 -10.864 6.271 1.00 52.66 89 ARG A C 1
ATOM 723 O O . ARG A 1 89 ? 14.210 -10.580 6.884 1.00 52.66 89 ARG A O 1
ATOM 730 N N . LYS A 1 90 ? 13.084 -11.987 5.549 1.00 45.50 90 LYS A N 1
ATOM 731 C CA . LYS A 1 90 ? 14.157 -12.995 5.403 1.00 45.50 90 LYS A CA 1
ATOM 732 C C . LYS A 1 90 ? 15.054 -12.796 4.170 1.00 45.50 90 LYS A C 1
ATOM 734 O O . LYS A 1 90 ? 15.987 -13.573 3.995 1.00 45.50 90 LYS A O 1
ATOM 739 N N . ARG A 1 91 ? 14.764 -11.820 3.301 1.00 43.31 91 ARG A N 1
ATOM 740 C CA . ARG A 1 91 ? 15.511 -11.562 2.050 1.00 43.31 91 ARG A CA 1
ATOM 741 C C . ARG A 1 91 ? 16.137 -10.162 1.945 1.00 43.31 91 ARG A C 1
ATOM 743 O O . ARG A 1 91 ? 16.726 -9.868 0.910 1.00 43.31 91 ARG A O 1
ATOM 750 N N . GLY A 1 92 ? 16.008 -9.331 2.978 1.00 40.44 92 GLY A N 1
ATOM 751 C CA . GLY A 1 92 ? 16.786 -8.099 3.157 1.00 40.44 92 GLY A CA 1
ATOM 752 C C . GLY A 1 92 ? 17.748 -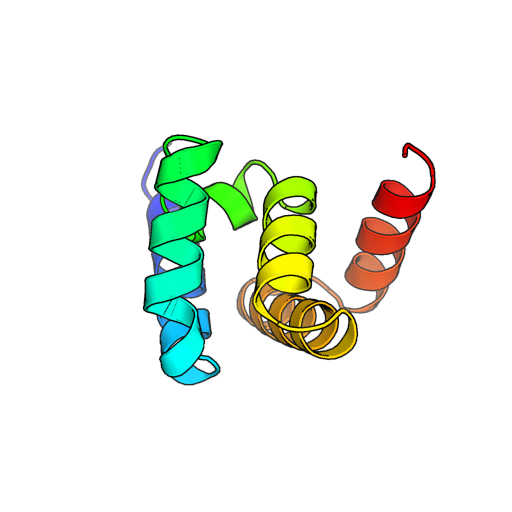8.277 4.315 1.00 40.44 92 GLY A C 1
ATOM 753 O O . GLY A 1 92 ? 18.860 -7.723 4.227 1.00 40.44 92 GLY A O 1
#